Protein AF-A0A367ITI6-F1 (afdb_monomer)

Radius of gyration: 13.04 Å; Cα contacts (8 Å, |Δi|>4): 146; chains: 1; bounding box: 30×36×32 Å

InterPro domains:
  IPR000504 RNA recognition motif domain [PF00076] (20-87)
  IPR000504 RNA recognition motif domain [PS50102] (18-89)
  IPR000504 RNA recognition motif domain [SM00360] (19-89)
  IPR012677 Nucleotide-binding alpha-beta plait domain superfamily [G3DSA:3.30.70.330] (2-89)
  IPR035979 RNA-binding domain superfamily [SSF54928] (12-86)
  IPR052084 Spliceosome-associated SF3B4 subunit [PTHR48030] (9-87)

Foldseek 3Di:
DDAFDKDQDDDPPDPSLFKTKFWQDDPPDDQVNVCVVLVVQAAWPDKDKDWDDDPDPPDIIIMMMIGGPDSVSVVSSCVVVRPDDPDDD

Organism: Rhizopus azygosporus (NCBI:txid86630)

Sequence (89 aa):
MSTMDMSSTMTESGNPANTIYVGNLDQRVTEAMLHEISSTVGTVASVKIISVRKHNNYGAVNYGFVEFVDPKDAEGAIQVMNGKRVFEH

Mean predicted aligned error: 10.27 Å

pLDDT: mean 72.0, std 17.32, range [32.03, 91.25]

Nearest PDB structures (foldseek):
  1uw4-assembly2_C  TM=7.418E-01  e=3.428E-03  Homo sapiens
  7nwu-assembly2_E  TM=7.337E-01  e=1.378E-02  Homo sapiens
  7qg6-assembly1_A  TM=7.434E-01  e=2.190E-02  Homo sapiens
  7qg6-assembly1_G  TM=7.205E-01  e=3.259E-02  Homo sapiens
  1o51-assembly1_A  TM=5.683E-01  e=2.855E-02  Thermotoga maritima

Secondary structure (DSSP, 8-state):
-----------TTS-TTSEEEEEEE-TT--HHHHHHHHHTTS-EEEEEEEEE--SSSS--EEEEEEEESSHHHHHHHHHHHTT--S---

Solvent-accessible surface area (backbone atoms only — not comparable to full-atom values): 5339 Å² total; per-residue (Å²): 139,84,82,78,74,68,58,79,53,88,48,93,93,52,74,43,61,15,37,41,45,43,58,83,36,57,81,85,67,48,49,69,56,53,46,57,61,50,45,74,62,30,61,66,67,46,64,47,70,47,77,45,76,51,95,51,99,64,65,62,39,24,33,35,38,42,30,28,71,43,42,66,37,30,52,49,39,45,66,63,49,59,81,53,75,90,72,90,132

Structure (mmCIF, N/CA/C/O backbone):
data_AF-A0A367ITI6-F1
#
_entry.id   AF-A0A367ITI6-F1
#
loop_
_atom_site.group_PDB
_atom_site.id
_atom_site.type_symbol
_atom_site.label_atom_id
_atom_site.label_alt_id
_atom_site.label_comp_id
_atom_site.label_asym_id
_atom_site.label_entity_id
_atom_site.label_seq_id
_atom_site.pdbx_PDB_ins_code
_atom_site.Cartn_x
_atom_site.Cartn_y
_atom_site.Cartn_z
_atom_site.occupancy
_atom_site.B_iso_or_equiv
_atom_site.auth_seq_id
_atom_site.auth_comp_id
_atom_site.auth_asym_id
_atom_site.auth_atom_id
_atom_site.pdbx_PDB_model_num
ATOM 1 N N . MET A 1 1 ? 21.175 -9.207 -3.161 1.00 39.81 1 MET A N 1
ATOM 2 C CA . MET A 1 1 ? 20.227 -9.139 -2.030 1.00 39.81 1 MET A CA 1
ATOM 3 C C . MET A 1 1 ? 19.681 -7.726 -1.989 1.00 39.81 1 MET A C 1
ATOM 5 O O . MET A 1 1 ? 20.442 -6.824 -1.676 1.00 39.81 1 MET A O 1
ATOM 9 N N . SER A 1 2 ? 18.427 -7.517 -2.389 1.00 36.53 2 SER A N 1
ATOM 10 C CA . SER A 1 2 ? 17.799 -6.191 -2.364 1.00 36.53 2 SER A CA 1
ATOM 11 C C . SER A 1 2 ? 16.585 -6.259 -1.453 1.00 36.53 2 SER A C 1
ATOM 13 O O . SER A 1 2 ? 15.567 -6.849 -1.800 1.00 36.53 2 SER A O 1
ATOM 15 N N . THR A 1 3 ? 16.749 -5.730 -0.248 1.00 45.59 3 THR A N 1
ATOM 16 C CA . THR A 1 3 ? 15.693 -5.523 0.740 1.00 45.59 3 THR A CA 1
ATOM 17 C C . THR A 1 3 ? 14.851 -4.324 0.311 1.00 45.59 3 THR A C 1
ATOM 19 O O . THR A 1 3 ? 15.397 -3.272 -0.018 1.00 45.59 3 THR A O 1
ATOM 22 N N . MET A 1 4 ? 13.530 -4.492 0.265 1.00 46.75 4 MET A N 1
ATOM 23 C CA . MET A 1 4 ? 12.592 -3.383 0.096 1.00 46.75 4 MET A CA 1
ATOM 24 C C . MET A 1 4 ? 12.600 -2.552 1.379 1.00 46.75 4 MET A C 1
ATOM 26 O O . MET A 1 4 ? 12.210 -3.051 2.428 1.00 46.75 4 MET A O 1
ATOM 30 N N . ASP A 1 5 ? 13.081 -1.317 1.286 1.00 48.28 5 ASP A N 1
ATOM 31 C CA . ASP A 1 5 ? 13.034 -0.331 2.364 1.00 48.28 5 ASP A CA 1
ATOM 32 C C . ASP A 1 5 ? 11.725 0.462 2.233 1.00 48.28 5 ASP A C 1
ATOM 34 O O . ASP A 1 5 ? 11.513 1.166 1.240 1.00 48.28 5 ASP A O 1
ATOM 38 N N . MET A 1 6 ? 10.805 0.274 3.182 1.00 53.75 6 MET A N 1
ATOM 39 C CA . MET A 1 6 ? 9.580 1.070 3.295 1.00 53.75 6 MET A CA 1
ATOM 40 C C . MET A 1 6 ? 9.746 2.052 4.456 1.00 53.75 6 MET A C 1
ATOM 42 O O . MET A 1 6 ? 9.792 1.642 5.614 1.00 53.75 6 MET A O 1
ATOM 46 N N . SER A 1 7 ? 9.850 3.344 4.133 1.00 51.97 7 SER A N 1
ATOM 47 C CA . SER A 1 7 ? 9.990 4.445 5.092 1.00 51.97 7 SER A CA 1
ATOM 48 C C . SER A 1 7 ? 8.723 5.304 5.107 1.00 51.97 7 SER A C 1
ATOM 50 O O . SER A 1 7 ? 8.146 5.577 4.052 1.00 51.97 7 SER A O 1
ATOM 52 N N . SER A 1 8 ? 8.280 5.726 6.295 1.00 47.00 8 SER A N 1
ATOM 53 C CA . SER A 1 8 ? 7.126 6.614 6.472 1.00 47.00 8 SER A CA 1
ATOM 54 C C . SER A 1 8 ? 7.417 7.980 5.848 1.00 47.00 8 SER A C 1
ATOM 56 O O . SER A 1 8 ? 8.340 8.683 6.264 1.00 47.00 8 SER A O 1
ATOM 58 N N . THR A 1 9 ? 6.643 8.382 4.842 1.00 49.59 9 THR A N 1
ATOM 59 C CA . THR A 1 9 ? 6.845 9.674 4.183 1.00 49.59 9 THR A CA 1
ATOM 60 C C . THR A 1 9 ? 6.174 10.788 4.970 1.00 49.59 9 THR A C 1
ATOM 62 O O . THR A 1 9 ? 4.952 10.833 5.079 1.00 49.59 9 THR A O 1
ATOM 65 N N . MET A 1 10 ? 6.977 11.715 5.493 1.00 46.56 10 MET A N 1
ATOM 66 C CA . MET A 1 10 ? 6.494 12.981 6.039 1.00 46.56 10 MET A CA 1
ATOM 67 C C . MET A 1 10 ? 5.933 13.835 4.892 1.00 46.56 10 MET A C 1
ATOM 69 O O . MET A 1 10 ? 6.696 14.426 4.132 1.00 46.56 10 MET A O 1
ATOM 73 N N . THR A 1 11 ? 4.610 13.881 4.731 1.00 44.59 11 THR A N 1
ATOM 74 C CA . THR A 1 11 ? 3.940 14.788 3.787 1.00 44.59 11 THR A CA 1
ATOM 75 C C . THR A 1 11 ? 3.316 15.958 4.544 1.00 44.59 11 THR A C 1
ATOM 77 O O . THR A 1 11 ? 2.464 15.752 5.406 1.00 44.59 11 THR A O 1
ATOM 80 N N . GLU A 1 12 ? 3.717 17.190 4.225 1.00 49.56 12 GLU A N 1
ATOM 81 C CA . GLU A 1 12 ? 3.072 18.408 4.727 1.00 49.56 12 GLU A CA 1
ATOM 82 C C . GLU A 1 12 ? 1.631 18.499 4.182 1.00 49.56 12 GLU A C 1
ATOM 84 O O . GLU A 1 12 ? 1.430 18.591 2.974 1.00 49.56 12 GLU A O 1
ATOM 89 N N . SER A 1 13 ? 0.634 18.525 5.074 1.00 49.34 13 SER A N 1
ATOM 90 C CA . SER A 1 13 ? -0.813 18.765 4.834 1.00 49.34 13 SER A CA 1
ATOM 91 C C . SER A 1 13 ? -1.758 17.561 4.684 1.00 49.34 13 SER A C 1
ATOM 93 O O . SER A 1 13 ? -2.964 17.771 4.581 1.00 49.34 13 SER A O 1
ATOM 95 N N . GLY A 1 14 ? -1.278 16.321 4.764 1.00 52.56 14 GLY A N 1
ATOM 96 C CA . GLY A 1 14 ? -2.117 15.122 4.937 1.00 52.56 14 GLY A CA 1
ATOM 97 C C . GLY A 1 14 ? -1.612 14.333 6.138 1.00 52.56 14 GLY A C 1
ATOM 98 O O . GLY A 1 14 ? -0.407 14.338 6.365 1.00 52.56 14 GLY A O 1
ATOM 99 N N . ASN A 1 15 ? -2.494 13.722 6.936 1.00 55.44 15 ASN A N 1
ATOM 100 C CA . ASN A 1 15 ? -2.105 12.994 8.151 1.00 55.44 15 ASN A CA 1
ATOM 101 C C . ASN A 1 15 ? -1.045 11.926 7.794 1.00 55.44 15 ASN A C 1
ATOM 103 O O . ASN A 1 15 ? -1.401 10.888 7.236 1.00 55.44 15 ASN A O 1
ATOM 107 N N . PRO A 1 16 ? 0.252 12.132 8.103 1.00 60.22 16 PRO A N 1
ATOM 108 C CA . PRO A 1 16 ? 1.322 11.270 7.594 1.00 60.22 16 PRO A CA 1
ATOM 109 C C . PRO A 1 16 ? 1.303 9.880 8.243 1.00 60.22 16 PRO A C 1
ATOM 111 O O . PRO A 1 16 ? 1.994 8.974 7.795 1.00 60.22 16 PRO A O 1
ATOM 114 N N . ALA A 1 17 ? 0.504 9.708 9.299 1.00 67.75 17 ALA A N 1
ATOM 115 C CA . ALA A 1 17 ? 0.295 8.437 9.977 1.00 67.75 17 ALA A CA 1
ATOM 116 C C . ALA A 1 17 ? -0.556 7.450 9.159 1.00 67.75 17 ALA A C 1
ATOM 118 O O . ALA A 1 17 ? -0.514 6.254 9.424 1.00 67.75 17 ALA A O 1
ATOM 119 N N . ASN A 1 18 ? -1.311 7.933 8.170 1.00 82.75 18 ASN A N 1
ATOM 120 C CA . ASN A 1 18 ? -2.232 7.114 7.387 1.00 82.75 18 ASN A CA 1
ATOM 121 C C . ASN A 1 18 ? -1.629 6.634 6.061 1.00 82.75 18 ASN A C 1
ATOM 123 O O . ASN A 1 18 ? -2.204 5.759 5.417 1.00 82.75 18 ASN A O 1
ATOM 127 N N . THR A 1 19 ? -0.495 7.195 5.640 1.00 84.00 19 THR A N 1
ATOM 128 C CA . THR A 1 19 ? 0.058 6.972 4.301 1.00 84.00 19 THR A CA 1
ATOM 129 C C . THR A 1 19 ? 1.337 6.157 4.358 1.00 84.00 19 THR A C 1
ATOM 131 O O . THR A 1 19 ? 2.293 6.507 5.049 1.00 84.00 19 THR A O 1
ATOM 134 N N . ILE A 1 20 ? 1.371 5.081 3.578 1.00 84.81 20 ILE A N 1
ATOM 135 C CA . ILE A 1 20 ? 2.500 4.163 3.467 1.00 84.81 20 ILE A CA 1
ATOM 136 C C . ILE A 1 20 ? 3.146 4.286 2.085 1.00 84.81 20 ILE A C 1
ATOM 138 O O . ILE A 1 20 ? 2.465 4.451 1.068 1.00 84.81 20 ILE A O 1
ATOM 142 N N . TYR A 1 21 ? 4.474 4.189 2.046 1.00 84.62 21 TYR A N 1
ATOM 143 C CA . TYR A 1 21 ? 5.251 4.160 0.810 1.00 84.62 21 TYR A CA 1
ATOM 144 C C . TYR A 1 21 ? 5.627 2.725 0.443 1.00 84.62 21 TYR A C 1
ATOM 146 O O . TYR A 1 21 ? 6.170 1.979 1.257 1.00 84.62 21 TYR A O 1
ATOM 154 N N . VAL A 1 22 ? 5.387 2.366 -0.816 1.00 83.12 22 VAL A N 1
ATOM 155 C CA . VAL A 1 22 ? 5.627 1.036 -1.372 1.00 83.12 22 VAL A CA 1
ATOM 156 C C . VAL A 1 22 ? 6.595 1.157 -2.546 1.00 83.12 22 VAL A C 1
ATOM 158 O O . VAL A 1 22 ? 6.218 1.497 -3.667 1.00 83.12 22 VAL A O 1
ATOM 161 N N . GLY A 1 23 ? 7.875 0.903 -2.287 1.00 81.81 23 GLY A N 1
ATOM 162 C CA . GLY A 1 23 ? 8.929 0.953 -3.298 1.00 81.81 23 GLY A CA 1
ATOM 163 C C . GLY A 1 23 ? 9.155 -0.375 -4.024 1.00 81.81 23 GLY A C 1
ATOM 164 O O . GLY A 1 23 ? 8.703 -1.433 -3.592 1.00 81.81 23 GLY A O 1
ATOM 165 N N . ASN A 1 24 ? 9.945 -0.317 -5.101 1.00 76.12 24 ASN A N 1
ATOM 166 C CA . ASN A 1 24 ? 10.435 -1.491 -5.835 1.00 76.12 24 ASN A CA 1
ATOM 167 C C . ASN A 1 24 ? 9.308 -2.369 -6.419 1.00 76.12 24 ASN A C 1
ATOM 169 O O . ASN A 1 24 ? 9.413 -3.595 -6.454 1.00 76.12 24 ASN A O 1
ATOM 173 N N . LEU A 1 25 ? 8.229 -1.728 -6.871 1.00 78.75 25 LEU A N 1
ATOM 174 C CA . LEU A 1 25 ? 7.110 -2.397 -7.519 1.00 78.75 25 LEU A CA 1
ATOM 175 C C . LEU A 1 25 ? 7.468 -2.773 -8.961 1.00 78.75 25 LEU A C 1
ATOM 177 O O . LEU A 1 25 ? 8.089 -1.994 -9.694 1.00 78.75 25 LEU A O 1
ATOM 181 N N . ASP A 1 26 ? 7.031 -3.965 -9.365 1.00 80.25 26 ASP A N 1
ATOM 182 C CA . ASP A 1 26 ? 7.087 -4.422 -10.752 1.00 80.25 26 ASP A CA 1
ATOM 183 C C . ASP A 1 26 ? 6.176 -3.544 -11.628 1.00 80.25 26 ASP A C 1
ATOM 185 O O . ASP A 1 26 ? 5.158 -3.009 -11.185 1.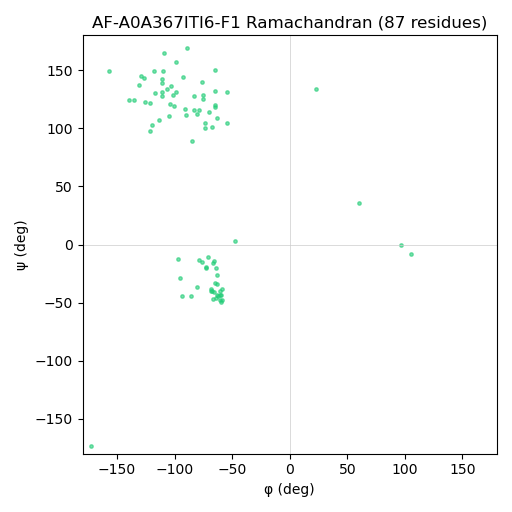00 80.25 26 ASP A O 1
ATOM 189 N N . GLN A 1 27 ? 6.536 -3.400 -12.899 1.00 78.94 27 GLN A N 1
ATOM 190 C CA . GLN A 1 27 ? 5.813 -2.573 -13.869 1.00 78.94 27 GLN A CA 1
ATOM 191 C C . GLN A 1 27 ? 4.390 -3.075 -14.152 1.00 78.94 27 GLN A C 1
ATOM 193 O O . GLN A 1 27 ? 3.550 -2.306 -14.611 1.00 78.94 27 GLN A O 1
ATOM 198 N N . ARG A 1 28 ? 4.115 -4.348 -13.855 1.00 82.50 28 ARG A N 1
ATOM 199 C CA . ARG A 1 28 ? 2.785 -4.958 -13.965 1.00 82.50 28 ARG A CA 1
ATOM 200 C C . ARG A 1 28 ? 1.861 -4.615 -12.797 1.00 82.50 28 ARG A C 1
ATOM 202 O O . ARG A 1 28 ? 0.666 -4.875 -12.891 1.00 82.50 28 ARG A O 1
ATOM 209 N N . VAL A 1 29 ? 2.395 -4.070 -11.705 1.00 83.81 29 VAL A N 1
ATOM 210 C CA . VAL A 1 29 ? 1.598 -3.718 -10.530 1.00 83.81 29 VAL A CA 1
ATOM 211 C C . VAL A 1 29 ? 0.800 -2.449 -10.814 1.00 83.81 29 VAL A C 1
ATOM 213 O O . VAL A 1 29 ? 1.363 -1.413 -11.171 1.00 83.81 29 VAL A O 1
ATOM 216 N N . THR A 1 30 ? -0.516 -2.538 -10.631 1.00 87.00 30 THR A N 1
ATOM 217 C CA . THR A 1 30 ? -1.462 -1.431 -10.805 1.00 87.00 30 THR A CA 1
ATOM 218 C C . THR A 1 30 ? -2.026 -0.964 -9.467 1.00 87.00 30 THR A C 1
ATOM 220 O O . THR A 1 30 ? -1.927 -1.654 -8.452 1.00 87.00 30 THR A O 1
ATOM 223 N N . GLU A 1 31 ? -2.635 0.223 -9.462 1.00 88.81 31 GLU A N 1
ATOM 224 C CA . GLU A 1 31 ? -3.242 0.814 -8.263 1.00 88.81 31 GLU A CA 1
ATOM 225 C C . GLU A 1 31 ? -4.330 -0.095 -7.692 1.00 88.81 31 GLU A C 1
ATOM 227 O O . GLU A 1 31 ? -4.393 -0.282 -6.483 1.00 88.81 31 GLU A O 1
ATOM 232 N N . ALA A 1 32 ? -5.111 -0.740 -8.565 1.00 89.31 32 ALA A N 1
ATOM 233 C CA . ALA A 1 32 ? -6.103 -1.735 -8.173 1.00 89.31 32 ALA A CA 1
ATOM 234 C C . ALA A 1 32 ? -5.467 -2.922 -7.432 1.00 89.31 32 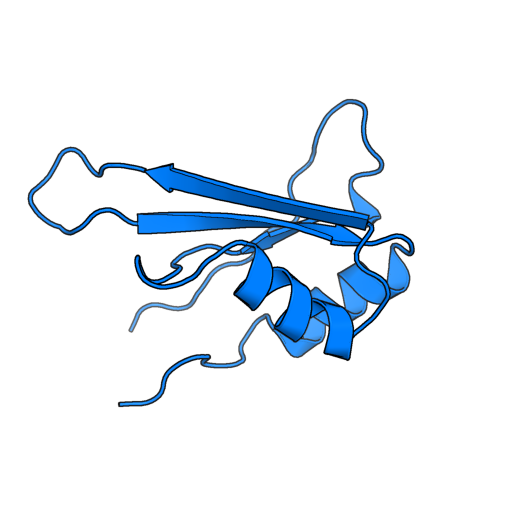ALA A C 1
ATOM 236 O O . ALA A 1 32 ? -5.982 -3.329 -6.398 1.00 89.31 32 ALA A O 1
ATOM 237 N N . MET A 1 33 ? -4.323 -3.436 -7.903 1.00 88.56 33 MET A N 1
ATOM 238 C CA . MET A 1 33 ? -3.626 -4.526 -7.211 1.00 88.56 33 MET A CA 1
ATOM 239 C C . MET A 1 33 ? -3.131 -4.096 -5.830 1.00 88.56 33 MET A C 1
ATOM 241 O O . MET A 1 33 ? -3.345 -4.827 -4.869 1.00 88.56 33 MET A O 1
ATOM 245 N N . LEU A 1 34 ? -2.504 -2.918 -5.702 1.00 86.25 34 LEU A N 1
ATOM 246 C CA . LEU A 1 34 ? -2.114 -2.420 -4.376 1.00 86.25 34 LEU A CA 1
ATOM 247 C C . LEU A 1 34 ? -3.330 -2.241 -3.476 1.00 86.25 34 LEU A C 1
ATOM 249 O O . LEU A 1 34 ? -3.281 -2.643 -2.321 1.00 86.25 34 LEU A O 1
ATOM 253 N N . HIS A 1 35 ? -4.409 -1.673 -4.008 1.00 89.12 35 HIS A N 1
ATOM 254 C CA . HIS A 1 35 ? -5.636 -1.454 -3.263 1.00 89.12 35 HIS A CA 1
ATOM 255 C C . HIS A 1 35 ? -6.204 -2.769 -2.728 1.00 89.12 35 HIS A C 1
ATOM 257 O O . HIS A 1 35 ? -6.496 -2.850 -1.543 1.00 89.12 35 HIS A O 1
ATOM 263 N N . GLU A 1 36 ? -6.305 -3.817 -3.551 1.00 89.00 36 GLU A N 1
ATOM 264 C CA . GLU A 1 36 ? -6.811 -5.118 -3.099 1.00 89.00 36 GLU A CA 1
ATOM 265 C C . GLU A 1 36 ? -5.923 -5.740 -2.016 1.00 89.00 36 GLU A C 1
ATOM 267 O O . GLU A 1 36 ? -6.434 -6.198 -0.996 1.00 89.00 36 GLU A O 1
ATOM 272 N N . ILE A 1 37 ? -4.596 -5.712 -2.187 1.00 85.31 37 ILE A N 1
ATOM 273 C CA . ILE A 1 37 ? -3.668 -6.286 -1.202 1.00 85.31 37 ILE A CA 1
ATOM 274 C C . ILE A 1 37 ? -3.717 -5.478 0.104 1.00 85.31 37 ILE A C 1
ATOM 276 O O . ILE A 1 37 ? -3.833 -6.056 1.183 1.00 85.31 37 ILE A O 1
ATOM 280 N N . SER A 1 38 ? -3.664 -4.150 0.035 1.00 85.50 38 SER A N 1
ATOM 281 C CA . SER A 1 38 ? -3.748 -3.272 1.206 1.00 85.50 38 SER A CA 1
ATOM 282 C C . SER A 1 38 ? -5.113 -3.357 1.894 1.00 85.50 38 SER A C 1
ATOM 284 O O . SER A 1 38 ? -5.174 -3.336 3.122 1.00 85.50 38 SER A O 1
ATOM 286 N N . SER A 1 39 ? -6.188 -3.578 1.133 1.00 88.38 39 SER A N 1
ATOM 287 C CA . SER A 1 39 ? -7.538 -3.777 1.663 1.00 88.38 39 SER A CA 1
ATOM 288 C C . SER A 1 39 ? -7.695 -5.066 2.479 1.00 88.38 39 SER A C 1
ATOM 290 O O . SER A 1 39 ? -8.666 -5.188 3.222 1.00 88.38 39 SER A O 1
ATOM 292 N N . THR A 1 40 ? -6.759 -6.021 2.381 1.00 87.31 40 THR A N 1
ATOM 293 C CA . THR A 1 40 ? -6.739 -7.198 3.272 1.00 87.31 40 THR A CA 1
ATOM 294 C C . THR A 1 40 ? -6.301 -6.860 4.694 1.00 87.31 40 THR A C 1
ATOM 296 O O . THR A 1 40 ? -6.576 -7.631 5.612 1.00 87.31 40 THR A O 1
ATOM 299 N N . VAL A 1 41 ? -5.617 -5.726 4.878 1.00 85.75 41 VAL A N 1
ATOM 300 C CA . VAL A 1 41 ? -5.151 -5.264 6.187 1.00 85.75 41 VAL A CA 1
ATOM 301 C C . VAL A 1 41 ? -6.160 -4.313 6.822 1.00 85.75 41 VAL A C 1
ATOM 303 O O . VAL A 1 41 ? -6.459 -4.458 8.002 1.00 85.75 41 VAL A O 1
ATOM 306 N N . GLY A 1 42 ? -6.703 -3.373 6.046 1.00 87.94 42 GLY A N 1
ATOM 307 C CA . GLY A 1 42 ? -7.637 -2.372 6.553 1.00 87.94 42 GLY A CA 1
ATOM 308 C C . GLY A 1 42 ? -8.260 -1.522 5.453 1.00 87.94 42 GLY A C 1
ATOM 309 O O . GLY A 1 42 ? -8.079 -1.789 4.267 1.00 87.94 42 GLY A O 1
ATOM 310 N N . THR A 1 43 ? -9.016 -0.492 5.832 1.00 91.25 43 THR A N 1
ATOM 311 C CA . THR A 1 43 ? -9.766 0.305 4.845 1.00 91.25 43 THR A CA 1
ATOM 312 C C . THR A 1 43 ? -8.847 1.297 4.141 1.00 91.25 43 THR A C 1
ATOM 314 O O . THR A 1 43 ? -8.318 2.219 4.765 1.00 91.25 43 THR A O 1
ATOM 317 N N . VAL A 1 44 ? -8.679 1.131 2.829 1.00 90.62 44 VAL A N 1
ATOM 318 C CA . VAL A 1 44 ? -7.862 2.018 1.996 1.00 90.62 44 VAL A CA 1
ATOM 319 C C . VAL A 1 44 ? -8.678 3.248 1.591 1.00 90.62 44 VAL A C 1
ATOM 321 O O . VAL A 1 44 ? -9.788 3.130 1.079 1.00 90.62 44 VAL A O 1
ATOM 324 N N . ALA A 1 45 ? -8.127 4.435 1.830 1.00 90.50 45 ALA A N 1
ATOM 325 C CA . ALA A 1 45 ? -8.703 5.713 1.428 1.00 90.50 45 ALA A CA 1
ATOM 326 C C . ALA A 1 45 ? -8.302 6.086 -0.005 1.00 90.50 45 ALA A C 1
ATOM 328 O O . ALA A 1 45 ? -9.139 6.530 -0.790 1.00 90.50 45 ALA A O 1
ATOM 329 N N . SER A 1 46 ? -7.024 5.908 -0.354 1.00 88.38 46 SER A N 1
ATOM 330 C CA . SER A 1 46 ? -6.506 6.278 -1.671 1.00 88.38 46 SER A CA 1
ATOM 331 C C . SER A 1 46 ? -5.241 5.502 -2.027 1.00 88.38 46 SER A C 1
ATOM 333 O O . SER A 1 46 ? -4.448 5.149 -1.159 1.00 88.38 46 SER A O 1
ATOM 335 N N . VAL A 1 47 ? -5.028 5.250 -3.318 1.00 89.25 47 VAL A N 1
ATOM 336 C CA . VAL A 1 47 ? -3.806 4.624 -3.841 1.00 89.25 47 VAL A CA 1
ATOM 337 C C . VAL A 1 47 ? -3.302 5.449 -5.008 1.00 89.25 47 VAL A C 1
ATOM 339 O O . VAL A 1 47 ? -4.086 5.874 -5.851 1.00 89.25 47 VAL A O 1
ATOM 342 N N . LYS A 1 48 ? -1.989 5.664 -5.062 1.00 88.50 48 LYS A N 1
ATOM 343 C CA . LYS A 1 48 ? -1.330 6.355 -6.166 1.00 88.50 48 LYS A CA 1
ATOM 344 C C . LYS A 1 48 ? -0.070 5.616 -6.583 1.00 88.50 48 LYS A C 1
ATOM 346 O O . LYS A 1 48 ? 0.828 5.448 -5.764 1.00 88.50 48 LYS A O 1
ATOM 351 N N . ILE A 1 49 ? 0.046 5.248 -7.859 1.00 87.69 49 ILE A N 1
ATOM 352 C CA . ILE A 1 49 ? 1.297 4.716 -8.428 1.00 87.69 49 ILE A CA 1
ATOM 353 C C . ILE A 1 49 ? 2.003 5.780 -9.260 1.00 87.69 49 ILE A C 1
ATOM 355 O O . ILE A 1 49 ? 1.401 6.493 -10.059 1.00 87.69 49 ILE A O 1
ATOM 359 N N . ILE A 1 50 ? 3.316 5.867 -9.084 1.00 85.88 50 ILE A N 1
ATOM 360 C CA . ILE A 1 50 ? 4.192 6.753 -9.832 1.00 85.88 50 ILE A CA 1
ATOM 361 C C . ILE A 1 50 ? 5.309 5.911 -10.446 1.00 85.88 50 ILE A C 1
ATOM 363 O O . ILE A 1 50 ? 6.060 5.213 -9.763 1.00 85.88 50 ILE A O 1
ATOM 367 N N . SER A 1 51 ? 5.414 5.984 -11.768 1.00 81.88 51 SER A N 1
ATOM 368 C CA . SER A 1 51 ? 6.450 5.300 -12.533 1.00 81.88 51 SER A CA 1
ATOM 369 C C . SER A 1 51 ? 7.658 6.206 -12.708 1.00 81.88 51 SER A C 1
ATOM 371 O O . SER A 1 51 ? 7.573 7.228 -13.393 1.00 81.88 51 SER A O 1
ATOM 373 N N . VAL A 1 52 ? 8.809 5.813 -12.159 1.00 74.56 52 VAL A N 1
ATOM 374 C CA . VAL A 1 52 ? 10.070 6.512 -12.419 1.00 74.56 52 VAL A CA 1
ATOM 375 C C . VAL A 1 52 ? 10.898 5.777 -13.447 1.00 74.56 52 VAL A C 1
ATOM 377 O O . VAL A 1 52 ? 11.349 4.642 -13.277 1.00 74.56 52 VAL A O 1
ATOM 380 N N . ARG A 1 53 ? 11.137 6.499 -14.539 1.00 70.56 53 ARG A N 1
ATOM 381 C CA . ARG A 1 53 ? 12.089 6.118 -15.569 1.00 70.56 53 ARG A CA 1
ATOM 382 C C . ARG A 1 53 ? 13.484 6.354 -15.005 1.00 70.56 53 ARG A C 1
ATOM 384 O O . ARG A 1 53 ? 13.918 7.499 -14.887 1.00 70.56 53 ARG A O 1
ATOM 391 N N . LYS A 1 54 ? 14.189 5.286 -14.628 1.00 64.44 54 LYS A N 1
ATOM 392 C CA . LYS A 1 54 ? 15.614 5.406 -14.314 1.00 64.44 54 LYS A CA 1
ATOM 393 C C . LYS A 1 54 ? 16.357 5.791 -15.597 1.00 64.44 54 LYS A C 1
ATOM 395 O O . LYS A 1 54 ? 16.144 5.197 -16.646 1.00 64.44 54 LYS A O 1
ATOM 400 N N . HIS A 1 55 ? 17.215 6.805 -15.500 1.00 59.06 55 HIS A N 1
ATOM 401 C CA . HIS A 1 55 ? 17.983 7.372 -16.618 1.00 59.06 55 HIS A CA 1
ATOM 402 C C . HIS A 1 55 ? 19.018 6.395 -17.212 1.00 59.06 55 HIS A C 1
ATOM 404 O O . HIS A 1 55 ? 19.536 6.615 -18.300 1.00 59.06 55 HIS A O 1
ATOM 410 N N . ASN A 1 56 ? 19.321 5.300 -16.511 1.00 55.47 56 ASN A N 1
ATOM 411 C CA . ASN A 1 56 ? 20.249 4.269 -16.961 1.00 55.47 56 ASN A CA 1
A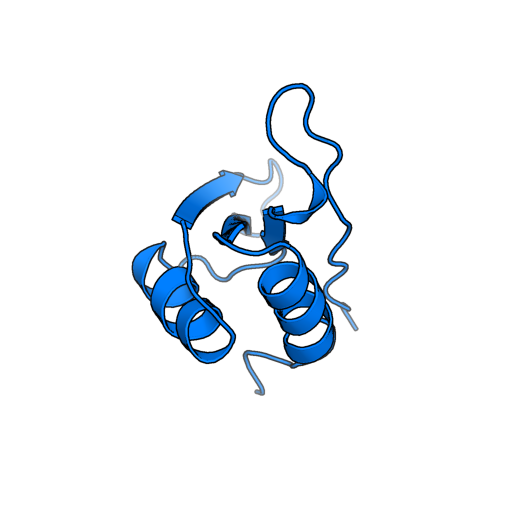TOM 412 C C . ASN A 1 56 ? 19.466 2.988 -17.285 1.00 55.47 56 ASN A C 1
ATOM 414 O O . ASN A 1 56 ? 18.470 2.730 -16.620 1.00 55.47 56 ASN A O 1
ATOM 418 N N . ASN A 1 57 ? 19.944 2.179 -18.240 1.00 55.62 57 ASN A N 1
ATOM 419 C CA . ASN A 1 57 ? 19.365 0.933 -18.803 1.00 55.62 57 ASN A CA 1
ATOM 420 C C . ASN A 1 57 ? 18.841 -0.143 -17.807 1.00 55.62 57 ASN A C 1
ATOM 422 O O . ASN A 1 57 ? 18.387 -1.208 -18.215 1.00 55.62 57 ASN A O 1
ATOM 426 N N . TYR A 1 58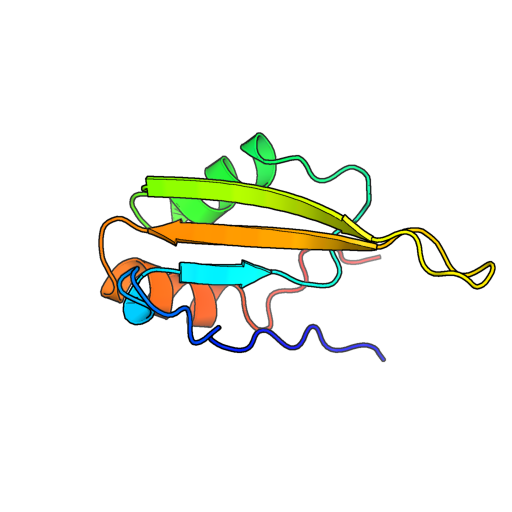 ? 18.879 0.119 -16.505 1.00 58.19 58 TYR A N 1
ATOM 427 C CA . TYR A 1 58 ? 18.238 -0.650 -15.450 1.00 58.19 58 TYR A CA 1
ATOM 428 C C . TYR A 1 58 ? 16.786 -0.187 -15.293 1.00 58.19 58 TYR A C 1
ATOM 430 O O . TYR A 1 58 ? 16.546 0.740 -14.530 1.00 58.19 58 TYR A O 1
ATOM 438 N N . GLY A 1 59 ? 15.871 -0.811 -16.044 1.00 59.78 59 GLY A N 1
ATOM 439 C CA . GLY A 1 59 ? 14.402 -0.855 -15.893 1.00 59.78 59 GLY A CA 1
ATOM 440 C C . GLY A 1 59 ? 13.666 0.255 -15.115 1.00 59.78 59 GLY A C 1
ATOM 441 O O . GLY A 1 59 ? 13.994 0.596 -13.981 1.00 59.78 59 GLY A O 1
ATOM 442 N N . ALA A 1 60 ? 12.565 0.759 -15.685 1.00 66.00 60 ALA A N 1
ATOM 443 C CA . ALA A 1 60 ? 11.638 1.624 -14.950 1.00 66.00 60 ALA A CA 1
ATOM 444 C C . ALA A 1 60 ? 11.171 0.940 -13.652 1.00 66.00 60 ALA A C 1
ATOM 446 O O . ALA A 1 60 ? 10.771 -0.226 -13.679 1.00 66.00 60 ALA A O 1
ATOM 447 N N . VAL A 1 61 ? 11.236 1.671 -12.537 1.00 73.00 61 VAL A N 1
ATOM 448 C CA . VAL A 1 61 ? 10.735 1.216 -11.235 1.00 73.00 61 VAL A CA 1
ATOM 449 C C . VAL A 1 61 ? 9.449 1.959 -10.923 1.00 73.00 61 VAL A C 1
ATOM 451 O O . VAL A 1 61 ? 9.378 3.181 -11.075 1.00 73.00 61 VAL A O 1
ATOM 454 N N . ASN A 1 62 ? 8.439 1.221 -10.478 1.00 82.38 62 ASN A N 1
ATOM 455 C CA . ASN A 1 62 ? 7.226 1.819 -9.950 1.00 82.38 62 ASN A CA 1
ATOM 456 C C . ASN A 1 62 ? 7.369 1.970 -8.434 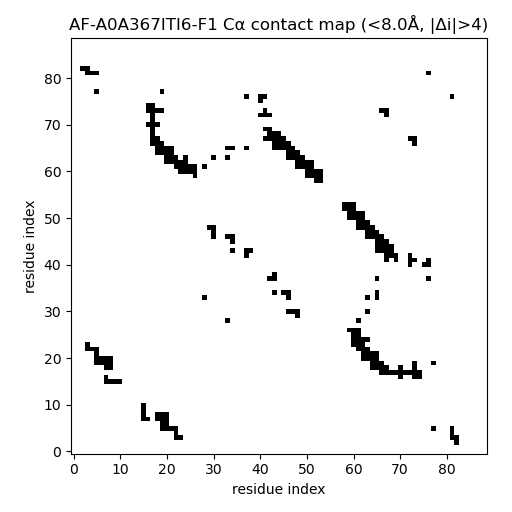1.00 82.38 62 ASN A C 1
ATOM 458 O O . ASN A 1 62 ? 7.958 1.123 -7.754 1.00 82.38 62 ASN A O 1
ATOM 462 N N . TYR A 1 63 ? 6.819 3.052 -7.904 1.00 85.12 63 TYR A N 1
ATOM 463 C CA . TYR A 1 63 ? 6.551 3.188 -6.480 1.00 85.12 63 TYR A CA 1
ATOM 464 C C . TYR A 1 63 ? 5.111 3.627 -6.268 1.00 85.12 63 TYR A C 1
ATOM 466 O O . TYR A 1 63 ? 4.536 4.349 -7.080 1.00 85.12 63 TYR A O 1
ATOM 474 N N . GLY A 1 64 ? 4.526 3.133 -5.189 1.00 86.25 64 GLY A N 1
ATOM 475 C CA . GLY A 1 64 ? 3.147 3.360 -4.808 1.00 86.25 64 GLY A CA 1
ATOM 476 C C . GLY A 1 64 ? 3.060 4.083 -3.475 1.00 86.25 64 GLY A C 1
ATOM 477 O O . GLY A 1 64 ? 3.903 3.902 -2.602 1.00 86.25 64 GLY A O 1
ATOM 478 N N . PHE A 1 65 ? 2.016 4.879 -3.323 1.00 88.00 65 PHE A N 1
ATOM 479 C CA . PHE A 1 65 ? 1.575 5.439 -2.059 1.00 88.00 65 PHE A CA 1
ATOM 480 C C . PHE A 1 65 ? 0.188 4.891 -1.777 1.00 88.00 65 PHE A C 1
ATOM 482 O O . PHE A 1 65 ? -0.675 4.936 -2.655 1.00 88.00 65 PHE A O 1
ATOM 489 N N . VAL A 1 66 ? -0.016 4.367 -0.576 1.00 88.06 66 VAL A N 1
ATOM 490 C CA . VAL A 1 66 ? -1.326 3.897 -0.123 1.00 88.06 66 VAL A CA 1
ATOM 491 C C . VAL A 1 66 ? -1.687 4.669 1.127 1.00 88.06 66 VAL A C 1
ATOM 493 O O . VAL A 1 66 ? -0.948 4.645 2.102 1.00 88.06 66 VAL A O 1
ATOM 496 N N . GLU A 1 67 ? -2.815 5.355 1.086 1.00 88.94 67 GLU A N 1
ATOM 497 C CA . GLU A 1 67 ? -3.406 6.053 2.217 1.00 88.94 67 GLU A CA 1
ATOM 498 C C . GLU A 1 67 ? -4.542 5.205 2.779 1.00 88.94 67 GLU A C 1
ATOM 500 O O . GLU A 1 67 ? -5.425 4.770 2.040 1.00 88.94 67 GLU A O 1
ATOM 505 N N . PHE A 1 68 ? -4.526 4.973 4.084 1.00 89.25 68 PHE A N 1
ATOM 506 C CA . PHE A 1 68 ? -5.580 4.289 4.819 1.00 89.25 68 PHE A CA 1
ATOM 507 C C . PHE A 1 68 ? -6.508 5.288 5.503 1.00 89.25 68 PHE A C 1
ATOM 509 O O . PHE A 1 68 ? -6.143 6.425 5.803 1.00 89.25 68 PHE A O 1
ATOM 516 N N . VAL A 1 69 ? -7.728 4.845 5.790 1.00 89.06 69 VAL A N 1
ATOM 517 C CA . VAL A 1 69 ? -8.673 5.631 6.589 1.00 89.06 69 VAL A CA 1
ATOM 518 C C . VAL A 1 69 ? -8.188 5.732 8.036 1.00 89.06 69 VAL A C 1
ATOM 520 O O . VAL A 1 69 ? -8.258 6.810 8.627 1.00 89.06 69 VAL A O 1
ATOM 523 N N . ASP A 1 70 ? -7.648 4.639 8.584 1.00 86.50 70 ASP A N 1
ATOM 524 C CA . ASP A 1 70 ? -7.156 4.584 9.959 1.00 86.50 70 ASP A CA 1
ATOM 525 C C . ASP A 1 70 ? -5.620 4.458 10.008 1.00 86.50 70 ASP A C 1
ATOM 527 O O . ASP A 1 70 ? -5.046 3.595 9.334 1.00 86.50 70 ASP A O 1
ATOM 531 N N . PRO A 1 71 ? -4.921 5.275 10.819 1.00 82.50 71 PRO A N 1
ATOM 532 C CA . PRO A 1 71 ? -3.468 5.176 10.969 1.00 82.50 71 PRO A CA 1
ATOM 533 C C . PRO A 1 71 ? -3.020 3.837 11.561 1.00 82.50 71 PRO A C 1
ATOM 535 O O . PRO A 1 71 ? -1.903 3.391 11.308 1.00 82.50 71 PRO A O 1
ATOM 538 N N . LYS A 1 72 ? -3.876 3.169 12.346 1.00 85.56 72 LYS A N 1
ATOM 539 C CA . LYS A 1 72 ? -3.555 1.851 12.906 1.00 85.56 72 LYS A CA 1
ATOM 540 C C . LYS A 1 72 ? -3.482 0.779 11.825 1.00 85.56 72 LYS A C 1
ATOM 542 O O . LYS A 1 72 ? -2.606 -0.082 11.884 1.00 85.56 72 LYS A O 1
ATOM 547 N N . ASP A 1 73 ? -4.369 0.861 10.836 1.00 86.94 73 ASP A N 1
ATOM 548 C CA . ASP A 1 73 ? -4.366 -0.034 9.680 1.00 86.94 73 ASP A CA 1
ATOM 549 C C . ASP A 1 73 ? -3.127 0.211 8.815 1.00 86.94 73 ASP A C 1
ATOM 551 O O . ASP A 1 73 ? -2.493 -0.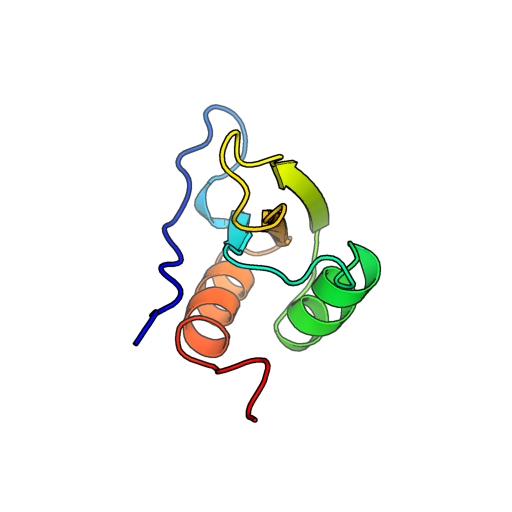745 8.373 1.00 86.94 73 ASP A O 1
ATOM 555 N N . ALA A 1 74 ? -2.735 1.478 8.633 1.00 82.94 74 ALA A N 1
ATOM 556 C CA . ALA A 1 74 ? -1.501 1.838 7.939 1.00 82.94 74 ALA A CA 1
ATOM 557 C C . ALA A 1 74 ? -0.260 1.262 8.640 1.00 82.94 74 ALA A C 1
ATOM 559 O O . ALA A 1 74 ? 0.579 0.634 7.994 1.00 82.94 74 ALA A O 1
ATOM 560 N N . GLU A 1 75 ? -0.156 1.414 9.963 1.00 81.06 75 GLU A N 1
ATOM 561 C CA . GLU A 1 75 ? 0.957 0.860 10.741 1.00 81.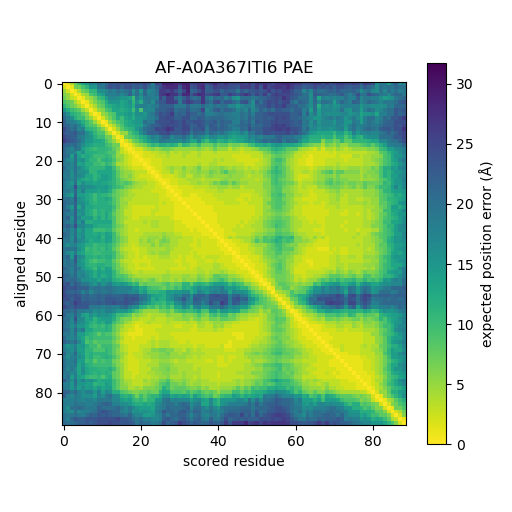06 75 GLU A CA 1
ATOM 562 C C . GLU A 1 75 ? 0.977 -0.676 10.687 1.00 81.06 75 GLU A C 1
ATOM 564 O O . GLU A 1 75 ? 2.028 -1.280 10.453 1.00 81.06 75 GLU A O 1
ATOM 569 N N . GLY A 1 76 ? -0.188 -1.317 10.819 1.00 80.25 76 GLY A N 1
ATOM 570 C CA . GLY A 1 76 ? -0.339 -2.760 10.651 1.00 80.25 76 GLY A CA 1
ATOM 571 C C . GLY A 1 76 ? 0.050 -3.225 9.247 1.00 80.25 76 GLY A C 1
ATOM 572 O O . GLY A 1 76 ? 0.731 -4.238 9.099 1.00 80.25 76 GLY A O 1
ATOM 573 N N . ALA A 1 77 ? -0.302 -2.463 8.210 1.00 80.81 77 ALA A N 1
ATOM 574 C CA . ALA A 1 77 ? 0.047 -2.772 6.828 1.00 80.81 77 ALA A CA 1
ATOM 575 C C . ALA A 1 77 ? 1.552 -2.684 6.606 1.00 80.81 77 ALA A C 1
ATOM 577 O O . ALA A 1 77 ? 2.110 -3.581 5.979 1.00 80.81 77 ALA A O 1
ATOM 578 N N . ILE A 1 78 ? 2.229 -1.689 7.187 1.00 78.00 78 ILE A N 1
ATOM 579 C CA . ILE A 1 78 ? 3.693 -1.642 7.190 1.00 78.00 78 ILE A CA 1
ATOM 580 C C . ILE A 1 78 ? 4.235 -2.886 7.892 1.00 78.00 78 ILE A C 1
ATOM 582 O O . ILE A 1 78 ? 5.057 -3.573 7.312 1.00 78.00 78 ILE A O 1
ATOM 586 N N . GLN A 1 79 ? 3.770 -3.254 9.086 1.00 73.31 79 GLN A N 1
ATOM 587 C CA . GLN A 1 79 ? 4.300 -4.437 9.785 1.00 73.31 79 GLN A CA 1
ATOM 588 C C . GLN A 1 79 ? 4.057 -5.755 9.030 1.00 73.31 79 GLN A C 1
ATOM 590 O O . GLN A 1 79 ? 4.885 -6.663 9.075 1.00 73.31 79 GLN A O 1
ATOM 595 N N . VAL A 1 80 ? 2.934 -5.869 8.317 1.00 70.12 80 VAL A N 1
ATOM 596 C CA . VAL A 1 80 ? 2.575 -7.064 7.543 1.00 70.12 80 VAL A CA 1
ATOM 597 C C . VAL A 1 80 ? 3.294 -7.109 6.193 1.00 70.12 80 VAL A C 1
ATOM 599 O O . VAL A 1 80 ? 3.646 -8.197 5.736 1.00 70.12 80 VAL A O 1
ATOM 602 N N . MET A 1 81 ? 3.498 -5.967 5.533 1.00 67.50 81 MET A N 1
ATOM 603 C CA . MET A 1 81 ? 4.069 -5.874 4.183 1.00 67.50 81 MET A CA 1
ATOM 604 C C . MET A 1 81 ? 5.581 -5.619 4.180 1.00 67.50 81 MET A C 1
ATOM 606 O O . MET A 1 81 ? 6.274 -6.072 3.268 1.00 67.50 81 MET A O 1
ATOM 610 N N . ASN A 1 82 ? 6.116 -4.947 5.199 1.00 59.94 82 ASN A N 1
ATOM 611 C CA . ASN A 1 82 ? 7.540 -4.671 5.355 1.00 59.94 82 ASN A CA 1
ATOM 612 C C . ASN A 1 82 ? 8.260 -5.965 5.766 1.00 59.94 82 ASN A C 1
ATOM 614 O O . ASN A 1 82 ? 8.192 -6.412 6.908 1.00 59.94 82 ASN A O 1
ATOM 618 N N . GLY A 1 83 ? 8.900 -6.613 4.790 1.00 50.97 83 GLY A N 1
ATOM 619 C CA . GLY A 1 83 ? 9.559 -7.913 4.952 1.00 50.97 83 GLY A CA 1
ATOM 620 C C . GLY A 1 83 ? 8.814 -9.102 4.333 1.00 50.97 83 GLY A C 1
ATOM 621 O O . GLY A 1 83 ? 9.403 -10.180 4.218 1.00 50.97 83 GLY A O 1
ATOM 622 N N . LYS A 1 84 ? 7.573 -8.934 3.849 1.00 47.44 84 LYS A N 1
ATOM 623 C CA . LYS A 1 84 ? 6.916 -9.956 3.018 1.00 47.44 84 LYS A CA 1
ATOM 624 C C . LYS A 1 84 ? 7.413 -9.851 1.576 1.00 47.44 84 LYS A C 1
ATOM 626 O O . LYS 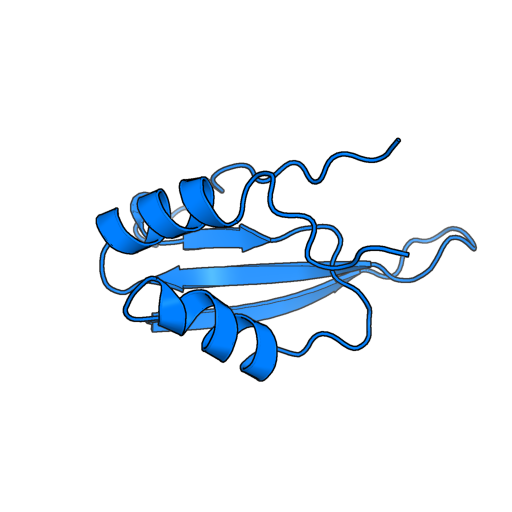A 1 84 ? 7.123 -8.892 0.868 1.00 47.44 84 LYS A O 1
ATOM 631 N N . ARG A 1 85 ? 8.154 -10.869 1.120 1.00 47.12 85 ARG A N 1
ATOM 632 C CA . ARG A 1 85 ? 8.498 -11.042 -0.299 1.00 47.12 85 ARG A CA 1
ATOM 633 C C . ARG A 1 85 ? 7.213 -11.253 -1.097 1.00 47.12 85 ARG A C 1
ATOM 635 O O . ARG A 1 85 ? 6.592 -12.302 -0.990 1.00 47.12 85 ARG A O 1
ATOM 642 N N . VAL A 1 86 ? 6.823 -10.260 -1.892 1.00 47.34 86 VAL A N 1
ATOM 643 C CA . VAL A 1 86 ? 5.620 -10.341 -2.742 1.00 47.34 86 VAL A CA 1
ATOM 644 C C . VAL A 1 86 ? 5.861 -11.221 -3.981 1.00 47.34 86 VAL A C 1
ATOM 646 O O . VAL A 1 86 ? 4.911 -11.680 -4.601 1.00 47.34 86 VAL A O 1
ATOM 649 N N . PHE A 1 87 ? 7.119 -11.534 -4.311 1.00 39.88 87 PHE A N 1
ATOM 650 C CA . PHE A 1 87 ? 7.472 -12.491 -5.360 1.00 39.88 87 PHE A CA 1
ATOM 651 C C . PHE A 1 87 ? 8.661 -13.352 -4.922 1.00 39.88 87 PHE A C 1
ATOM 653 O O . PHE A 1 87 ? 9.715 -12.828 -4.557 1.00 39.88 87 PHE A O 1
ATOM 660 N N . GLU A 1 88 ? 8.477 -14.672 -4.951 1.00 32.03 88 GLU A N 1
ATOM 661 C CA . GLU A 1 88 ? 9.541 -15.665 -4.810 1.00 32.03 88 GLU A CA 1
ATOM 662 C C . GLU A 1 88 ? 9.677 -16.405 -6.148 1.00 32.03 88 GLU A C 1
ATOM 664 O O . GLU A 1 88 ? 8.797 -17.175 -6.531 1.00 32.03 88 GLU A O 1
ATOM 669 N N . HI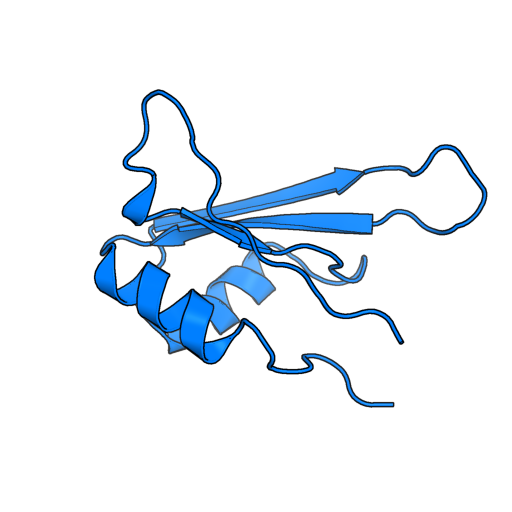S A 1 89 ? 10.756 -16.118 -6.881 1.00 35.06 89 HIS A N 1
ATOM 670 C CA . HIS A 1 89 ? 11.432 -17.077 -7.752 1.00 35.06 89 HIS A CA 1
ATOM 671 C C . HIS A 1 89 ? 12.921 -16.736 -7.802 1.00 35.06 89 HIS A C 1
ATOM 673 O O . HIS A 1 89 ? 13.236 -15.546 -8.038 1.00 35.06 89 HIS A O 1
#